Protein AF-A0A7X0PF79-F1 (afdb_monomer_lite)

Organism: NCBI:txid592050

Structure (mmCIF, N/CA/C/O backbone):
data_AF-A0A7X0PF79-F1
#
_entry.id   AF-A0A7X0PF79-F1
#
loop_
_atom_site.group_PDB
_atom_site.id
_atom_site.type_symbol
_atom_site.label_atom_id
_atom_site.label_alt_id
_atom_site.label_comp_id
_atom_site.label_asym_id
_atom_site.label_entity_id
_atom_site.label_seq_id
_atom_site.pdbx_PDB_ins_code
_atom_site.Cartn_x
_atom_site.Cartn_y
_atom_site.Cartn_z
_atom_site.occupancy
_atom_site.B_iso_or_equiv
_atom_site.auth_seq_id
_atom_site.auth_comp_id
_atom_site.auth_asym_id
_atom_site.auth_atom_id
_atom_site.pdbx_PDB_model_num
ATOM 1 N N . MET A 1 1 ? -5.904 10.470 8.481 1.00 74.88 1 MET A N 1
ATOM 2 C CA . MET A 1 1 ? -4.856 9.429 8.494 1.00 74.88 1 MET A CA 1
ATOM 3 C C . MET A 1 1 ? -5.520 8.117 8.879 1.00 74.88 1 MET A C 1
ATOM 5 O O . MET A 1 1 ? -6.224 8.134 9.886 1.00 74.88 1 MET A O 1
ATOM 9 N N . PRO A 1 2 ? -5.367 7.034 8.102 1.00 86.50 2 PRO A N 1
ATOM 10 C CA . PRO A 1 2 ? -5.867 5.713 8.481 1.00 86.50 2 PRO A CA 1
ATOM 11 C C . PRO A 1 2 ? -5.265 5.253 9.819 1.00 86.50 2 PRO A C 1
ATOM 13 O O . PRO A 1 2 ? -4.096 5.528 10.093 1.00 86.50 2 PRO A O 1
ATOM 16 N N . SER A 1 3 ? -6.056 4.579 10.653 1.00 93.25 3 SER A N 1
ATOM 17 C CA . SER A 1 3 ? -5.630 4.027 11.949 1.00 93.25 3 SER A CA 1
ATOM 18 C C . SER A 1 3 ? -5.408 2.513 11.862 1.00 93.25 3 SER A C 1
ATOM 20 O O . SER A 1 3 ? -5.939 1.887 10.946 1.00 93.25 3 SER A O 1
ATOM 22 N N . PRO A 1 4 ? -4.684 1.887 12.810 1.00 97.25 4 PRO A N 1
ATOM 23 C CA . PRO A 1 4 ? -4.600 0.429 12.885 1.00 97.25 4 PRO A CA 1
ATOM 24 C C . PRO A 1 4 ? -5.974 -0.249 12.812 1.00 97.25 4 PRO A C 1
ATOM 26 O O . PRO A 1 4 ? -6.932 0.201 13.441 1.00 97.25 4 PRO A O 1
ATOM 29 N N . GLY A 1 5 ? -6.068 -1.317 12.022 1.00 96.81 5 GLY A N 1
ATOM 30 C CA . GLY A 1 5 ? -7.308 -2.044 11.742 1.00 96.81 5 GLY A CA 1
ATOM 31 C C . GLY A 1 5 ? -8.164 -1.453 10.617 1.00 96.81 5 GLY A C 1
ATOM 32 O O . GLY A 1 5 ? -9.111 -2.103 10.186 1.00 96.81 5 GLY A O 1
ATOM 33 N N . THR A 1 6 ? -7.846 -0.261 10.102 1.00 97.38 6 THR A N 1
ATOM 34 C CA . THR A 1 6 ? -8.545 0.309 8.943 1.00 97.38 6 THR A CA 1
ATOM 35 C C . THR A 1 6 ? -8.159 -0.438 7.664 1.00 97.38 6 THR A C 1
ATOM 37 O O . THR A 1 6 ? -6.973 -0.547 7.341 1.00 97.38 6 THR A O 1
ATOM 40 N N . CYS A 1 7 ? -9.162 -0.909 6.922 1.00 98.19 7 CYS A N 1
ATOM 41 C CA . CYS A 1 7 ? -8.995 -1.402 5.556 1.00 98.19 7 CYS A CA 1
ATOM 42 C C . CYS A 1 7 ? -8.777 -0.224 4.602 1.00 98.19 7 CYS A C 1
ATOM 44 O O . CYS A 1 7 ? -9.472 0.792 4.685 1.00 98.19 7 CYS A O 1
ATOM 46 N N . VAL A 1 8 ? -7.811 -0.349 3.699 1.00 98.44 8 VAL A N 1
ATOM 47 C CA . VAL A 1 8 ? -7.396 0.715 2.782 1.00 98.44 8 VAL A CA 1
ATOM 48 C C . VAL A 1 8 ? -7.155 0.175 1.377 1.00 98.44 8 VAL A C 1
ATOM 50 O O . VAL A 1 8 ? -6.881 -1.010 1.198 1.00 98.44 8 VAL A O 1
ATOM 53 N N . VAL A 1 9 ? -7.214 1.065 0.390 1.00 98.44 9 VAL A N 1
ATOM 54 C CA . VAL A 1 9 ? -6.726 0.846 -0.977 1.00 98.44 9 VAL A CA 1
ATOM 55 C C . VAL A 1 9 ? -5.570 1.803 -1.266 1.00 98.44 9 VAL A C 1
ATOM 57 O O . VAL A 1 9 ? -5.623 2.974 -0.873 1.00 98.44 9 VAL A O 1
ATOM 60 N N . LEU A 1 10 ? -4.534 1.317 -1.954 1.00 98.56 10 LEU A N 1
ATOM 61 C CA . LEU A 1 10 ? -3.437 2.156 -2.439 1.00 98.56 10 LEU A CA 1
ATOM 62 C C . LEU A 1 10 ? -3.865 2.910 -3.702 1.00 98.56 10 LEU A C 1
ATOM 64 O O . LEU A 1 10 ? -4.148 2.293 -4.726 1.00 98.56 10 LEU A O 1
ATOM 68 N N . GLN A 1 11 ? -3.910 4.239 -3.643 1.00 98.50 11 GLN A N 1
ATOM 69 C CA . GLN A 1 11 ? -4.324 5.081 -4.774 1.00 98.50 11 GLN A CA 1
ATOM 70 C C . GLN A 1 11 ? -3.140 5.545 -5.628 1.00 98.50 11 GLN A C 1
ATOM 72 O O . GLN A 1 11 ? -3.265 5.707 -6.840 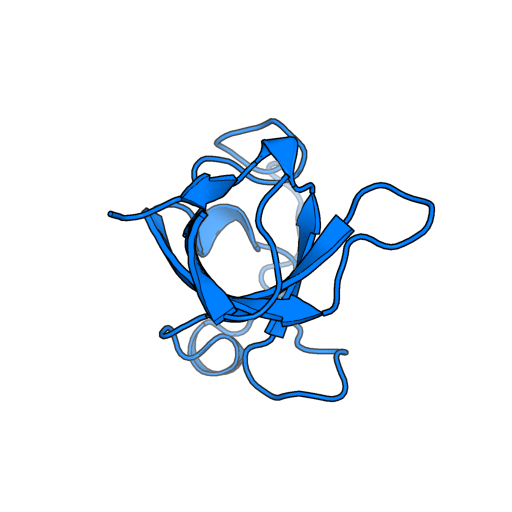1.00 98.50 11 GLN A O 1
ATOM 77 N N . CYS A 1 12 ? -1.993 5.764 -4.996 1.00 98.38 12 CYS A N 1
ATOM 78 C CA . CYS A 1 12 ? -0.734 6.139 -5.629 1.00 98.38 12 CYS A CA 1
ATOM 79 C C . CYS A 1 12 ? 0.433 5.635 -4.768 1.00 98.38 12 CYS A C 1
ATOM 81 O O . CYS A 1 12 ? 0.211 5.064 -3.705 1.00 98.38 12 CYS A O 1
ATOM 83 N N . PHE A 1 13 ? 1.676 5.804 -5.209 1.00 97.81 13 PHE A N 1
ATOM 84 C CA . PHE A 1 13 ? 2.845 5.525 -4.376 1.00 97.81 13 PHE A CA 1
ATOM 85 C C . PHE A 1 13 ? 3.852 6.664 -4.494 1.00 97.81 13 PHE A C 1
ATOM 87 O O . PHE A 1 13 ? 4.233 7.058 -5.595 1.00 97.81 13 PHE A O 1
ATOM 94 N N . ASN A 1 14 ? 4.258 7.216 -3.349 1.00 96.19 14 ASN A N 1
ATOM 95 C CA . ASN A 1 14 ? 5.065 8.435 -3.262 1.00 96.19 14 ASN A CA 1
ATOM 96 C C . ASN A 1 14 ? 4.438 9.604 -4.045 1.00 96.19 14 ASN A C 1
ATOM 98 O O . ASN A 1 14 ? 5.144 10.396 -4.670 1.00 96.19 14 ASN A O 1
ATOM 102 N N . GLY A 1 15 ? 3.106 9.700 -4.013 1.00 97.50 15 GLY A N 1
ATOM 103 C CA . GLY A 1 15 ? 2.346 10.762 -4.676 1.00 97.50 15 GLY A CA 1
ATOM 104 C C . GLY A 1 15 ? 2.172 10.620 -6.194 1.00 97.50 15 GLY A C 1
ATOM 105 O O . GLY A 1 15 ? 1.580 11.512 -6.799 1.00 97.50 15 GLY A O 1
ATOM 106 N N . THR A 1 16 ? 2.636 9.536 -6.827 1.00 97.69 16 THR A N 1
ATOM 107 C CA . THR A 1 16 ? 2.475 9.316 -8.278 1.00 97.69 16 THR A CA 1
ATOM 108 C C . THR A 1 16 ? 1.778 7.994 -8.591 1.00 97.69 16 THR A C 1
ATOM 110 O O . THR A 1 16 ? 1.851 7.033 -7.826 1.00 97.69 16 THR A O 1
ATOM 113 N N . THR A 1 17 ? 1.095 7.926 -9.734 1.00 97.56 17 THR A N 1
ATOM 114 C CA . THR A 1 17 ? 0.457 6.691 -10.229 1.00 97.56 17 THR A CA 1
ATOM 115 C C . THR A 1 17 ? 1.394 5.830 -11.072 1.00 97.56 17 THR A C 1
ATOM 117 O O . THR A 1 17 ? 1.082 4.681 -11.358 1.00 97.56 17 THR A O 1
ATOM 120 N N . GLU A 1 18 ? 2.556 6.365 -11.441 1.00 95.56 18 GLU A N 1
ATOM 121 C CA . GLU A 1 18 ? 3.588 5.672 -12.207 1.00 95.56 18 GLU A CA 1
ATOM 122 C C . GLU A 1 18 ? 4.962 5.938 -11.590 1.00 95.56 18 GLU A C 1
ATOM 124 O O . GLU A 1 18 ? 5.251 7.049 -11.127 1.00 95.56 18 GLU A O 1
ATOM 129 N N . GLY A 1 19 ? 5.801 4.903 -11.576 1.00 93.44 19 GLY A N 1
ATOM 130 C CA . GLY A 1 19 ? 7.183 4.993 -11.121 1.00 93.44 19 GLY A CA 1
ATOM 131 C C . GLY A 1 19 ? 8.146 5.453 -12.220 1.00 93.44 19 GLY A C 1
ATOM 132 O O . GLY A 1 19 ? 7.795 5.446 -13.402 1.00 93.44 19 GLY A O 1
ATOM 133 N N . PRO A 1 20 ? 9.395 5.792 -11.860 1.00 93.19 20 PRO A N 1
ATOM 134 C CA . PRO A 1 20 ? 10.442 6.128 -12.826 1.00 93.19 20 PRO A CA 1
ATOM 135 C C . PRO A 1 20 ? 10.755 4.947 -13.761 1.00 93.19 20 PRO A C 1
ATOM 137 O O . PRO A 1 20 ? 10.565 3.786 -13.391 1.00 93.19 20 PRO A O 1
ATOM 140 N N . GLN A 1 21 ? 11.204 5.236 -14.988 1.00 89.88 21 GLN A N 1
ATOM 141 C CA . GLN A 1 21 ? 11.384 4.223 -16.044 1.00 89.88 21 GLN A CA 1
ATOM 142 C C . GLN A 1 21 ? 12.556 3.261 -15.793 1.00 89.88 21 GLN A C 1
ATOM 144 O O . GLN A 1 21 ? 12.535 2.136 -16.280 1.00 89.88 21 GLN A O 1
ATOM 149 N N . ASP A 1 22 ? 13.566 3.690 -15.044 1.00 92.38 22 ASP A N 1
ATOM 150 C CA . ASP A 1 22 ? 14.828 2.984 -14.799 1.00 92.38 22 ASP A CA 1
ATOM 151 C C . ASP A 1 22 ? 14.870 2.242 -13.452 1.00 92.38 22 ASP A C 1
ATOM 153 O O . ASP A 1 22 ? 15.926 1.776 -13.022 1.00 92.38 22 ASP A O 1
ATOM 157 N N . ARG A 1 23 ? 13.722 2.107 -12.778 1.00 92.81 23 ARG A N 1
ATOM 158 C CA . ARG A 1 23 ? 13.623 1.403 -11.495 1.00 92.81 23 ARG A CA 1
ATOM 159 C C . ARG A 1 23 ? 13.944 -0.086 -11.619 1.00 92.81 23 ARG A C 1
ATOM 161 O O . ARG A 1 23 ? 13.587 -0.741 -12.600 1.00 92.81 23 ARG A O 1
ATOM 168 N N . ALA A 1 24 ? 14.547 -0.643 -10.572 1.00 94.25 24 ALA A N 1
ATOM 169 C CA . ALA A 1 24 ? 14.686 -2.086 -10.451 1.00 94.25 24 ALA A CA 1
ATOM 170 C C . ALA A 1 24 ? 13.293 -2.738 -10.336 1.00 94.25 24 ALA A C 1
ATOM 172 O O . ALA A 1 24 ? 12.432 -2.198 -9.638 1.00 94.25 24 ALA A O 1
ATOM 173 N N . PRO A 1 25 ? 13.056 -3.916 -10.945 1.00 93.94 25 PRO A N 1
ATOM 174 C CA . PRO A 1 25 ? 11.766 -4.604 -10.842 1.00 93.94 25 PRO A CA 1
ATOM 175 C C . PRO A 1 25 ? 11.320 -4.882 -9.400 1.00 93.94 25 PRO A C 1
ATOM 177 O O . PRO A 1 25 ? 10.126 -4.876 -9.118 1.00 93.94 25 PRO A O 1
ATOM 180 N N . SER A 1 26 ? 12.272 -5.090 -8.483 1.00 95.06 26 SER A N 1
ATOM 181 C CA . SER A 1 26 ? 12.004 -5.306 -7.058 1.00 95.06 26 SER A CA 1
ATOM 182 C C . SER A 1 26 ? 11.557 -4.053 -6.308 1.00 95.06 26 SER A C 1
ATOM 184 O O . SER A 1 26 ? 10.966 -4.170 -5.239 1.00 95.06 26 SER A O 1
ATOM 186 N N . ASP A 1 27 ? 11.804 -2.871 -6.870 1.00 94.25 27 ASP A N 1
ATOM 187 C CA . ASP A 1 27 ? 11.417 -1.581 -6.292 1.00 94.25 27 ASP A CA 1
ATOM 188 C C . ASP A 1 27 ? 10.158 -1.007 -6.968 1.00 94.25 27 ASP A C 1
ATOM 190 O O . ASP A 1 27 ? 9.770 0.140 -6.731 1.00 94.25 27 ASP A O 1
ATOM 194 N N . ASP A 1 28 ? 9.495 -1.798 -7.821 1.00 96.00 28 ASP A N 1
ATOM 195 C CA . ASP A 1 28 ? 8.301 -1.395 -8.559 1.00 96.00 28 ASP A CA 1
ATOM 196 C C . ASP A 1 28 ? 7.010 -1.483 -7.724 1.00 96.00 28 ASP A C 1
ATOM 198 O O . ASP A 1 28 ? 6.046 -2.171 -8.072 1.00 96.00 28 ASP A O 1
ATOM 202 N N . TYR A 1 29 ? 6.970 -0.762 -6.605 1.00 96.31 29 TYR A N 1
ATOM 203 C CA . TYR A 1 29 ? 5.816 -0.760 -5.699 1.00 96.31 29 TYR A CA 1
ATOM 204 C C . TYR A 1 29 ? 4.552 -0.129 -6.305 1.00 96.31 29 TYR A C 1
ATOM 206 O O . TYR A 1 29 ? 3.458 -0.347 -5.790 1.00 96.31 29 TYR A O 1
ATOM 214 N N . TRP A 1 30 ? 4.662 0.589 -7.430 1.00 97.44 30 TRP A N 1
ATOM 215 C CA . TRP A 1 30 ? 3.506 1.086 -8.189 1.00 97.44 30 TRP A CA 1
ATOM 216 C C . TRP A 1 30 ? 2.611 -0.043 -8.706 1.00 97.44 30 TRP A C 1
ATOM 218 O O . TRP A 1 30 ? 1.423 0.173 -8.930 1.00 97.44 30 TRP A O 1
ATOM 228 N N . ARG A 1 31 ? 3.135 -1.269 -8.818 1.00 96.56 31 ARG A N 1
ATOM 229 C CA . ARG A 1 31 ? 2.343 -2.462 -9.159 1.00 96.56 31 ARG A CA 1
ATOM 230 C C . ARG A 1 31 ? 1.287 -2.828 -8.114 1.00 96.56 31 ARG A C 1
ATOM 232 O O . ARG A 1 31 ? 0.400 -3.607 -8.433 1.00 96.56 31 ARG A O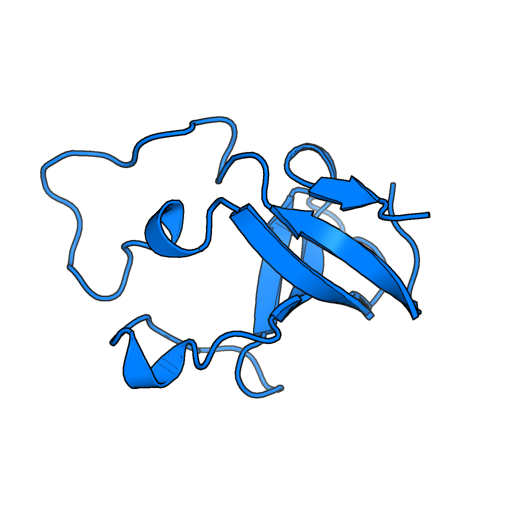 1
ATOM 239 N N . LEU A 1 32 ? 1.378 -2.278 -6.901 1.00 97.50 32 LEU A N 1
ATOM 240 C CA . LEU A 1 32 ? 0.392 -2.465 -5.831 1.00 97.50 32 LEU A CA 1
ATOM 241 C C . LEU A 1 32 ? -0.736 -1.422 -5.868 1.00 97.50 32 LEU A C 1
ATOM 243 O O . LEU A 1 32 ? -1.609 -1.433 -5.002 1.00 97.50 32 LEU A O 1
ATOM 247 N N . ILE A 1 33 ? -0.726 -0.473 -6.811 1.00 98.19 33 ILE A N 1
ATOM 248 C CA . ILE A 1 33 ? -1.808 0.512 -6.926 1.00 98.19 33 ILE A CA 1
ATOM 249 C C . ILE A 1 33 ? -3.112 -0.212 -7.269 1.00 98.19 33 ILE A C 1
ATOM 251 O O . ILE A 1 33 ? -3.172 -1.026 -8.188 1.00 98.19 33 ILE A O 1
ATOM 255 N N . GLY A 1 34 ? -4.164 0.098 -6.514 1.00 97.94 34 GLY A N 1
ATOM 256 C CA . GLY A 1 34 ? -5.447 -0.597 -6.556 1.00 97.94 34 GLY A CA 1
ATOM 257 C C . GLY A 1 34 ? -5.529 -1.810 -5.626 1.00 97.94 34 GLY A C 1
ATOM 258 O O . GLY A 1 34 ? -6.640 -2.249 -5.331 1.00 97.94 34 GLY A O 1
ATOM 259 N N . SER A 1 35 ? -4.405 -2.317 -5.109 1.00 98.06 35 SER A N 1
ATOM 260 C CA . SER A 1 35 ? -4.414 -3.392 -4.116 1.00 98.06 35 SER A CA 1
ATOM 261 C C . SER A 1 35 ? -4.959 -2.897 -2.778 1.00 98.06 35 SER A C 1
ATOM 263 O O . SER A 1 35 ? -4.734 -1.755 -2.354 1.00 98.06 35 SER A O 1
ATOM 265 N N . THR A 1 36 ? -5.668 -3.793 -2.099 1.00 98.44 36 THR A N 1
ATOM 266 C CA . THR A 1 36 ? -6.223 -3.570 -0.767 1.00 98.44 36 THR A CA 1
ATOM 267 C C . THR A 1 36 ? -5.292 -4.092 0.319 1.00 98.44 36 THR A C 1
ATOM 269 O O . THR A 1 36 ? -4.405 -4.918 0.083 1.00 98.44 36 TH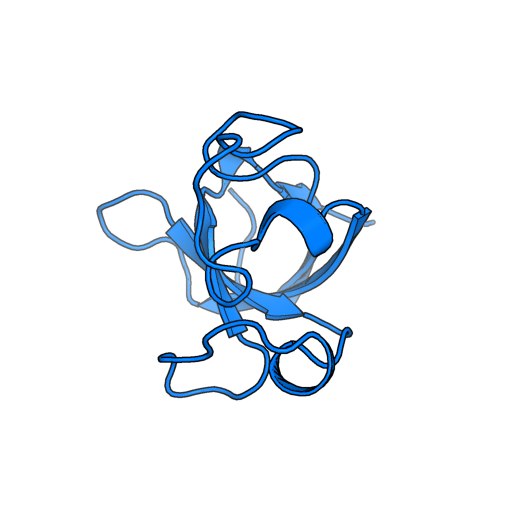R A O 1
ATOM 272 N N . GLY A 1 37 ? -5.474 -3.576 1.530 1.00 97.88 37 GLY A N 1
ATOM 273 C CA . GLY A 1 37 ? -4.755 -4.049 2.700 1.00 97.88 37 GLY A CA 1
ATOM 274 C C . GLY A 1 37 ? -5.314 -3.494 4.000 1.00 97.88 37 GLY A C 1
ATOM 275 O O . GLY A 1 37 ? -6.280 -2.728 4.018 1.00 97.88 37 GLY A O 1
ATOM 276 N N . VAL A 1 38 ? -4.670 -3.865 5.103 1.00 98.19 38 VAL A N 1
ATOM 277 C CA . VAL A 1 38 ? -5.012 -3.405 6.452 1.00 98.19 38 VAL A CA 1
ATOM 278 C C . VAL A 1 38 ? -3.842 -2.657 7.076 1.00 98.19 38 VAL A C 1
ATOM 280 O O . VAL A 1 38 ? -2.686 -3.084 7.001 1.00 98.19 38 VAL A O 1
ATOM 283 N N . VAL A 1 39 ? -4.141 -1.531 7.716 1.00 98.00 39 VAL A N 1
ATOM 284 C CA . VAL A 1 39 ? -3.158 -0.768 8.490 1.00 98.00 39 VAL A CA 1
ATOM 285 C C . VAL A 1 39 ? -2.833 -1.538 9.770 1.00 98.00 39 VAL A C 1
ATOM 287 O O . VAL A 1 39 ? -3.729 -1.867 10.547 1.00 98.00 39 VAL A O 1
ATOM 290 N N . LEU A 1 40 ? -1.555 -1.824 10.000 1.00 97.31 40 LEU A N 1
ATOM 291 C CA . LEU A 1 40 ? -1.071 -2.556 11.172 1.00 97.31 40 LEU A CA 1
ATOM 292 C C . LEU A 1 40 ? -0.586 -1.628 12.285 1.00 97.31 40 LEU A C 1
ATOM 294 O O . LEU A 1 40 ? -0.851 -1.879 13.457 1.00 97.31 40 LEU A O 1
ATOM 298 N N . GLU A 1 41 ? 0.104 -0.550 11.918 1.00 96.06 41 GLU A N 1
ATOM 299 C CA . GLU A 1 41 ? 0.743 0.371 12.861 1.00 96.06 41 GLU A CA 1
ATOM 300 C C . GLU A 1 41 ? 0.341 1.824 12.577 1.00 96.06 41 GLU A C 1
ATOM 302 O O . GLU A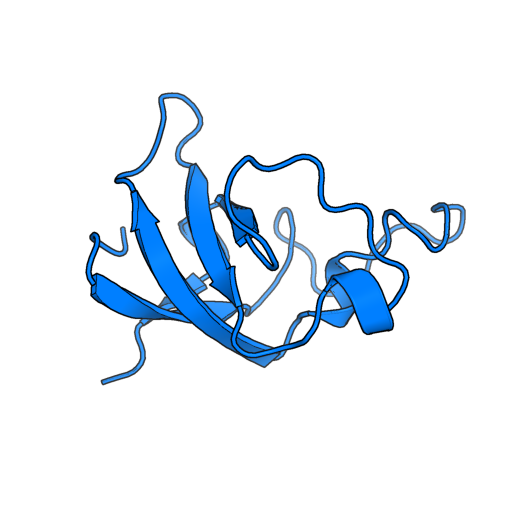 1 41 ? 0.046 2.171 11.427 1.00 96.06 41 GLU A O 1
ATOM 307 N N . PRO A 1 42 ? 0.313 2.691 13.608 1.00 95.00 42 PRO A N 1
ATOM 308 C CA . PRO A 1 42 ? 0.064 4.115 13.419 1.00 95.00 42 PRO A CA 1
ATOM 309 C C . PRO A 1 42 ? 1.164 4.772 12.575 1.00 95.00 42 PRO A C 1
ATOM 311 O O . PRO A 1 42 ? 2.235 4.210 12.352 1.00 95.00 42 PRO A O 1
ATOM 314 N N . ALA A 1 43 ? 0.902 5.998 12.118 1.00 95.50 43 ALA A N 1
ATOM 315 C CA . ALA A 1 43 ? 1.864 6.732 11.308 1.00 95.50 43 ALA A CA 1
ATOM 316 C C . ALA A 1 43 ? 3.158 7.016 12.093 1.00 95.50 43 ALA A C 1
ATOM 318 O O . ALA A 1 43 ? 3.116 7.503 13.224 1.00 95.50 43 ALA A O 1
ATOM 319 N N . ASN A 1 44 ? 4.307 6.751 11.473 1.00 94.38 44 ASN A N 1
ATOM 320 C CA . ASN A 1 44 ? 5.615 7.117 12.007 1.00 94.38 44 ASN A CA 1
ATOM 321 C C . ASN A 1 44 ? 5.886 8.632 11.853 1.00 94.38 44 ASN A C 1
ATOM 323 O O . ASN A 1 44 ? 5.072 9.379 11.308 1.00 94.38 44 ASN A O 1
ATOM 327 N N . ALA A 1 45 ? 7.063 9.099 12.285 1.00 95.75 45 ALA A N 1
ATOM 328 C CA . ALA A 1 45 ? 7.452 10.515 12.201 1.00 95.75 45 ALA A CA 1
ATOM 329 C C . ALA A 1 45 ? 7.483 11.090 10.765 1.00 95.75 45 ALA A C 1
ATOM 331 O O . ALA A 1 45 ? 7.493 12.305 10.593 1.00 95.75 45 ALA A O 1
ATOM 332 N N . GLN A 1 46 ? 7.488 10.233 9.739 1.00 94.75 46 GLN A N 1
ATOM 333 C CA . GLN A 1 46 ? 7.442 10.612 8.322 1.00 94.75 46 GLN A CA 1
ATOM 334 C C . GLN A 1 46 ? 6.011 10.573 7.755 1.00 94.75 46 GLN A C 1
ATOM 336 O O . GLN A 1 46 ? 5.825 10.707 6.548 1.00 94.75 46 GLN A O 1
ATOM 341 N N . GLY A 1 47 ? 4.995 10.346 8.594 1.00 95.62 47 GLY A N 1
ATOM 342 C CA . GLY A 1 47 ? 3.601 10.243 8.162 1.00 95.62 47 GLY A CA 1
ATOM 343 C C . GLY A 1 47 ? 3.277 8.949 7.409 1.00 95.62 47 GLY A C 1
ATOM 344 O O . GLY A 1 47 ? 2.259 8.891 6.716 1.00 95.62 47 GLY A O 1
ATOM 345 N N . ARG A 1 48 ? 4.125 7.917 7.519 1.00 96.75 48 ARG A N 1
ATOM 346 C CA . ARG A 1 48 ? 3.908 6.614 6.877 1.00 96.75 48 ARG A CA 1
ATOM 347 C C . ARG A 1 48 ? 3.322 5.608 7.851 1.00 96.75 48 ARG A C 1
ATOM 349 O O . ARG A 1 48 ? 3.805 5.499 8.974 1.00 96.75 48 ARG A O 1
ATOM 356 N N . VAL A 1 49 ? 2.324 4.862 7.403 1.00 96.81 49 VAL A N 1
ATOM 357 C CA . VAL A 1 49 ? 1.704 3.755 8.141 1.00 96.81 49 VAL A CA 1
ATOM 358 C C . VAL A 1 49 ? 2.212 2.423 7.597 1.00 96.81 49 VAL A C 1
ATOM 360 O O . VAL A 1 49 ? 2.505 2.313 6.404 1.00 96.81 49 VAL A O 1
ATOM 363 N N . LEU A 1 50 ? 2.312 1.406 8.453 1.00 96.88 50 LEU A N 1
ATOM 364 C CA . LEU A 1 50 ? 2.601 0.047 7.998 1.00 96.88 50 LEU A CA 1
ATOM 365 C C . LEU A 1 50 ? 1.303 -0.583 7.491 1.00 96.88 50 LEU A C 1
ATOM 367 O O . LEU A 1 50 ? 0.372 -0.779 8.271 1.00 96.88 50 LEU A O 1
ATOM 371 N N . VAL A 1 51 ? 1.237 -0.899 6.201 1.00 97.56 51 VAL A N 1
ATOM 372 C CA . VAL A 1 51 ? 0.088 -1.576 5.583 1.00 97.56 51 VAL A CA 1
ATOM 373 C C . VAL A 1 51 ? 0.502 -2.988 5.228 1.00 97.56 51 VAL A C 1
ATOM 375 O O . VAL A 1 51 ? 1.526 -3.156 4.574 1.00 97.56 51 VAL A O 1
ATOM 378 N N . ARG A 1 52 ? -0.287 -3.989 5.626 1.00 97.69 52 ARG A N 1
ATOM 379 C CA . ARG A 1 52 ? -0.185 -5.350 5.087 1.00 97.69 52 ARG A CA 1
ATOM 380 C C . ARG A 1 52 ? -1.177 -5.497 3.946 1.00 97.69 52 ARG A C 1
ATOM 382 O O . ARG A 1 52 ? -2.381 -5.412 4.184 1.00 97.69 52 ARG A O 1
ATOM 389 N N . PHE A 1 53 ? -0.660 -5.710 2.746 1.00 97.69 53 PHE A N 1
ATOM 390 C CA . PHE A 1 53 ? -1.457 -5.932 1.550 1.00 97.69 53 PHE A CA 1
ATOM 391 C C . PHE A 1 53 ? -2.040 -7.345 1.532 1.00 97.69 53 PHE A C 1
ATOM 393 O O . PHE A 1 53 ? -1.441 -8.281 2.067 1.00 97.69 53 PHE A O 1
ATOM 400 N N . ASP A 1 54 ? -3.211 -7.478 0.912 1.00 96.88 54 ASP A N 1
ATOM 401 C CA . ASP A 1 54 ? -3.829 -8.780 0.637 1.00 96.88 54 ASP A CA 1
ATOM 402 C C . ASP A 1 54 ? -3.084 -9.524 -0.486 1.00 96.88 54 ASP A C 1
ATOM 404 O O . ASP A 1 54 ? -3.094 -10.752 -0.545 1.00 96.88 54 ASP A O 1
ATOM 408 N N . GLU A 1 55 ? -2.401 -8.766 -1.346 1.00 95.06 55 GLU A N 1
ATOM 409 C CA . GLU A 1 55 ? -1.548 -9.264 -2.420 1.00 95.06 55 GLU A CA 1
ATOM 410 C C . GLU A 1 55 ? -0.269 -9.926 -1.878 1.00 95.06 55 GLU A C 1
ATOM 412 O O . GLU A 1 55 ? 0.335 -9.465 -0.901 1.00 95.06 55 GLU A O 1
ATOM 417 N N . ASP A 1 56 ? 0.200 -10.975 -2.558 1.00 94.12 56 ASP A N 1
ATOM 418 C CA . ASP A 1 56 ? 1.502 -11.576 -2.270 1.00 94.12 56 ASP A CA 1
ATOM 419 C C . ASP A 1 56 ? 2.623 -10.722 -2.883 1.00 94.12 56 ASP A C 1
ATOM 421 O O . ASP A 1 56 ? 3.029 -10.879 -4.038 1.00 94.12 56 ASP A O 1
ATOM 425 N N . VAL A 1 57 ? 3.126 -9.786 -2.076 1.00 93.44 57 VAL A N 1
ATOM 426 C CA . VAL A 1 57 ? 4.203 -8.855 -2.443 1.00 93.44 57 VAL A CA 1
ATOM 427 C C . VAL A 1 57 ? 5.454 -9.614 -2.900 1.00 93.44 57 VAL A C 1
ATOM 429 O O . VAL A 1 57 ? 6.110 -9.198 -3.859 1.00 93.44 57 VAL A O 1
ATOM 432 N N . ALA A 1 58 ? 5.766 -10.746 -2.263 1.00 89.94 58 ALA A N 1
ATOM 433 C CA . ALA A 1 58 ? 6.922 -11.558 -2.625 1.00 89.94 58 ALA A CA 1
ATOM 434 C C . ALA A 1 58 ? 6.720 -12.264 -3.974 1.00 89.94 58 ALA A C 1
ATOM 436 O O . ALA A 1 58 ? 7.647 -12.297 -4.787 1.00 89.94 58 ALA A O 1
ATOM 437 N N . ALA A 1 59 ? 5.514 -12.764 -4.262 1.00 92.56 59 ALA A N 1
ATOM 438 C CA . ALA A 1 59 ? 5.185 -13.357 -5.562 1.00 92.56 59 ALA A CA 1
ATOM 439 C C . ALA A 1 59 ? 5.237 -12.339 -6.715 1.00 92.56 59 ALA A C 1
ATOM 441 O O . ALA A 1 59 ? 5.535 -12.707 -7.853 1.00 92.56 59 ALA A O 1
ATOM 442 N N . LEU A 1 60 ? 5.020 -11.050 -6.432 1.00 92.81 60 LEU A N 1
ATOM 443 C CA . LEU A 1 60 ? 5.237 -9.972 -7.403 1.00 92.81 60 LEU A CA 1
ATOM 444 C C . LEU A 1 60 ? 6.724 -9.669 -7.655 1.00 92.81 60 LEU A C 1
ATOM 446 O O . LEU A 1 60 ? 7.033 -8.895 -8.565 1.00 92.81 60 LEU A O 1
ATOM 450 N N . GLY A 1 61 ? 7.638 -10.2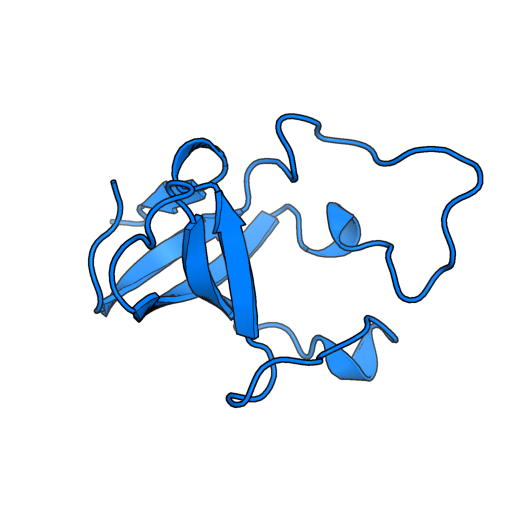78 -6.894 1.00 93.62 61 GLY A N 1
ATOM 451 C CA . GLY A 1 61 ? 9.078 -10.029 -6.958 1.00 93.62 61 GLY A CA 1
ATOM 452 C C . GLY A 1 61 ? 9.497 -8.712 -6.307 1.00 93.62 61 GLY A C 1
ATOM 453 O O . GLY A 1 61 ? 10.619 -8.264 -6.536 1.00 93.62 61 GLY A O 1
ATOM 454 N N . LEU A 1 62 ? 8.608 -8.084 -5.530 1.00 94.00 62 LEU A N 1
ATOM 455 C CA . LEU A 1 62 ? 8.877 -6.827 -4.841 1.00 94.00 62 LEU A CA 1
ATOM 456 C C . LEU A 1 62 ? 9.679 -7.076 -3.564 1.00 94.00 62 LEU A C 1
ATOM 458 O O . LEU A 1 62 ? 9.495 -8.082 -2.872 1.00 94.00 62 LEU A O 1
ATOM 462 N N . ALA A 1 63 ? 10.567 -6.146 -3.231 1.00 91.50 63 ALA A N 1
ATOM 463 C CA . ALA A 1 63 ? 11.370 -6.250 -2.028 1.00 91.50 63 ALA A CA 1
ATOM 464 C C . ALA A 1 63 ? 10.498 -6.044 -0.776 1.00 91.50 63 ALA A C 1
ATOM 466 O O . ALA A 1 63 ? 9.871 -5.008 -0.567 1.00 91.50 63 ALA A O 1
ATOM 467 N N . GLY A 1 64 ? 10.470 -7.058 0.087 1.00 83.50 64 GLY A N 1
ATOM 468 C CA . GLY A 1 64 ? 9.825 -7.008 1.395 1.00 83.50 64 GLY A CA 1
ATOM 469 C C . GLY A 1 64 ? 10.874 -7.002 2.498 1.00 83.50 64 GLY A C 1
ATOM 470 O O . GLY A 1 64 ? 11.260 -8.059 2.982 1.00 83.50 64 GLY A O 1
ATOM 471 N N . HIS A 1 65 ? 11.349 -5.823 2.902 1.00 79.38 65 HIS A N 1
ATOM 472 C CA . HIS A 1 65 ? 12.306 -5.693 4.016 1.00 79.38 65 HIS A CA 1
ATOM 473 C C . HIS A 1 65 ? 11.633 -5.537 5.388 1.00 79.38 65 HIS A C 1
ATOM 475 O O . HIS A 1 65 ? 12.315 -5.355 6.395 1.00 79.38 65 HIS A O 1
ATOM 481 N N . ASN A 1 66 ? 10.300 -5.573 5.438 1.00 83.19 66 ASN A N 1
ATOM 482 C CA . ASN A 1 66 ? 9.553 -5.307 6.661 1.00 83.19 66 ASN A CA 1
ATOM 483 C C . ASN A 1 66 ? 9.404 -6.572 7.523 1.00 83.19 66 ASN A C 1
ATOM 485 O O . ASN A 1 66 ? 9.312 -7.673 6.978 1.00 83.19 66 ASN A O 1
ATOM 489 N N . PRO A 1 67 ? 9.331 -6.436 8.863 1.00 81.88 67 PRO A N 1
ATOM 490 C CA . PRO A 1 67 ? 9.217 -7.580 9.774 1.00 81.88 67 PRO A CA 1
ATOM 491 C C . PRO A 1 67 ? 7.967 -8.436 9.543 1.00 81.88 67 PRO A C 1
ATOM 493 O O . PRO A 1 67 ? 7.955 -9.620 9.873 1.00 81.88 67 PRO A O 1
ATOM 496 N N . VAL A 1 68 ? 6.908 -7.832 8.996 1.00 92.69 68 VAL A N 1
ATOM 497 C CA . VAL A 1 68 ? 5.659 -8.515 8.668 1.00 92.69 68 VAL A CA 1
ATOM 498 C C . VAL A 1 68 ? 5.640 -8.825 7.164 1.00 92.69 68 VAL A C 1
ATOM 500 O O . VAL A 1 68 ? 5.799 -7.902 6.358 1.00 92.69 68 VAL A O 1
ATOM 503 N N . PRO A 1 69 ? 5.417 -10.088 6.756 1.00 93.69 69 PRO A N 1
ATOM 504 C CA . PRO A 1 69 ? 5.255 -10.440 5.348 1.00 93.69 69 PRO A CA 1
ATOM 505 C C . PRO A 1 69 ? 4.164 -9.611 4.667 1.00 93.69 69 PRO A C 1
ATOM 507 O O . PRO A 1 69 ? 3.163 -9.255 5.294 1.00 93.69 69 PRO A O 1
ATOM 510 N N . ASN A 1 70 ? 4.365 -9.314 3.383 1.00 95.25 70 ASN A N 1
ATOM 511 C CA . ASN A 1 70 ? 3.446 -8.527 2.552 1.00 95.25 70 ASN A CA 1
ATOM 512 C C . ASN A 1 70 ? 3.118 -7.138 3.114 1.00 95.25 70 ASN A C 1
ATOM 514 O O . ASN A 1 70 ? 2.084 -6.561 2.783 1.00 95.25 70 ASN A O 1
ATOM 518 N N . SER A 1 71 ? 3.985 -6.592 3.972 1.00 96.31 71 SER A N 1
ATOM 519 C CA . SER A 1 71 ? 3.804 -5.252 4.517 1.00 96.31 71 SER A CA 1
ATOM 520 C C . SER A 1 71 ? 4.799 -4.247 3.959 1.00 96.31 71 SER A C 1
ATOM 522 O O . SER A 1 71 ? 5.946 -4.598 3.676 1.00 96.31 71 SER A O 1
ATOM 524 N N . LEU A 1 72 ? 4.355 -2.997 3.801 1.00 95.88 72 LEU A N 1
ATOM 525 C CA . LEU A 1 72 ? 5.158 -1.856 3.358 1.00 95.88 72 LEU A CA 1
ATOM 526 C C . LEU A 1 72 ? 4.776 -0.585 4.126 1.00 95.88 72 LEU A C 1
ATOM 528 O O . LEU A 1 72 ? 3.628 -0.405 4.536 1.00 95.88 72 LEU A O 1
ATOM 532 N N . LEU A 1 73 ? 5.748 0.315 4.294 1.00 95.94 73 LEU A N 1
ATOM 533 C CA . LEU A 1 73 ? 5.515 1.658 4.824 1.00 95.94 73 LEU A CA 1
ATOM 534 C C . LEU A 1 73 ? 4.985 2.577 3.721 1.00 95.94 73 LEU A C 1
ATOM 536 O O . LEU A 1 73 ? 5.732 3.034 2.849 1.00 95.94 73 LEU A O 1
ATOM 540 N N . ILE A 1 74 ? 3.702 2.905 3.805 1.00 97.12 74 ILE A N 1
ATOM 541 C CA . ILE A 1 74 ? 2.997 3.712 2.812 1.00 97.12 74 ILE A CA 1
ATOM 542 C C . ILE A 1 74 ? 2.694 5.089 3.392 1.00 97.12 74 ILE A C 1
ATOM 544 O O . ILE A 1 74 ? 2.292 5.207 4.550 1.00 97.12 74 ILE A O 1
ATOM 548 N N . ALA A 1 75 ? 2.892 6.142 2.597 1.00 97.44 75 ALA A N 1
ATOM 549 C CA . ALA A 1 75 ? 2.467 7.478 2.988 1.00 97.44 75 ALA A CA 1
ATOM 550 C C . ALA A 1 75 ? 0.949 7.485 3.186 1.00 97.44 75 ALA A C 1
ATOM 552 O O . ALA A 1 75 ? 0.194 7.064 2.316 1.00 97.44 75 ALA A O 1
ATOM 553 N N . ALA A 1 76 ? 0.481 7.963 4.336 1.00 97.31 76 ALA A N 1
ATOM 554 C CA . ALA A 1 76 ? -0.946 7.937 4.639 1.00 97.31 76 ALA A CA 1
ATOM 555 C C . ALA A 1 76 ? -1.795 8.792 3.674 1.00 97.31 76 ALA A C 1
ATOM 557 O O . ALA A 1 76 ? -3.002 8.580 3.593 1.00 97.31 76 ALA A O 1
ATOM 558 N N . SER A 1 77 ? -1.176 9.735 2.951 1.00 97.31 77 SER A N 1
ATOM 559 C CA . SER A 1 77 ? -1.782 10.512 1.859 1.00 97.31 77 SER A CA 1
ATOM 560 C C . SER A 1 77 ? -2.104 9.693 0.613 1.00 97.31 77 SER A C 1
ATOM 562 O O . SER A 1 77 ? -2.927 10.120 -0.188 1.00 97.31 77 SER A O 1
ATOM 564 N N . ASP A 1 78 ? -1.454 8.544 0.450 1.00 98.31 78 ASP A N 1
ATOM 565 C CA . ASP A 1 78 ? -1.524 7.722 -0.757 1.00 98.31 78 ASP A CA 1
ATOM 566 C C . ASP A 1 78 ? -2.603 6.626 -0.633 1.00 98.31 78 ASP A C 1
ATOM 568 O O . ASP A 1 78 ? -2.790 5.802 -1.530 1.00 98.31 78 ASP A O 1
ATOM 572 N N . LEU A 1 79 ? -3.310 6.604 0.502 1.00 98.12 79 LEU A N 1
ATOM 573 C CA . LEU A 1 79 ? -4.293 5.597 0.881 1.00 98.12 79 LEU A CA 1
ATOM 574 C C . LEU A 1 79 ? -5.692 6.206 0.987 1.00 98.12 79 LEU A C 1
ATOM 576 O O . LEU A 1 79 ? -5.877 7.263 1.595 1.00 98.12 79 LEU A O 1
ATOM 580 N N . ALA A 1 80 ? -6.695 5.461 0.528 1.00 97.75 80 ALA A N 1
ATOM 581 C CA . ALA A 1 80 ? -8.097 5.720 0.848 1.00 97.75 80 ALA A CA 1
ATOM 582 C C . ALA A 1 80 ? -8.652 4.613 1.745 1.00 97.75 80 ALA A C 1
ATOM 584 O O . ALA A 1 80 ? -8.408 3.434 1.503 1.00 97.75 80 ALA A O 1
ATOM 585 N N . ALA A 1 81 ? -9.404 4.992 2.781 1.00 96.25 81 ALA A N 1
ATOM 586 C CA . ALA A 1 81 ? -10.107 4.033 3.627 1.00 96.25 81 ALA A CA 1
ATOM 587 C C . ALA A 1 81 ? -11.269 3.392 2.856 1.00 96.25 81 ALA A C 1
ATOM 589 O O . ALA A 1 81 ? -11.999 4.084 2.144 1.00 96.25 81 ALA A O 1
ATOM 590 N N . ILE A 1 82 ? -11.442 2.085 3.027 1.00 93.62 82 ILE A N 1
ATOM 591 C CA . ILE A 1 82 ? -12.565 1.322 2.483 1.00 93.62 82 ILE A CA 1
ATOM 592 C C . ILE A 1 82 ? -13.590 1.184 3.611 1.00 93.62 82 ILE A C 1
ATOM 594 O O . ILE A 1 82 ? -13.262 0.665 4.679 1.00 93.62 82 ILE A O 1
ATOM 598 N N . THR A 1 83 ? -14.794 1.705 3.390 1.00 73.31 83 THR A N 1
ATOM 599 C CA . THR A 1 83 ? -15.951 1.558 4.290 1.00 73.31 83 THR A CA 1
ATOM 600 C C . THR A 1 83 ? -16.714 0.276 4.032 1.00 73.31 83 THR A C 1
ATOM 602 O O . THR A 1 83 ? -16.893 -0.037 2.833 1.00 73.31 83 THR A O 1
#

Radius of gyration: 11.81 Å; chains: 1; bounding box: 31×24×30 Å

pLDDT: mean 94.63, std 4.95, range [73.31, 98.56]

Sequence (83 aa):
MPSPGTCVVLQCFNGTTEGPQDRAPSDDYWRLIGSTGVVLEPANAQGRVLVRFDEDVAALGLAGHNPVPNSLLIAASDLAAIT

Foldseek 3Di:
DDAFFFKKAFQPAPPHLADDPPDDQQQRCSVRHRFIWGFHHA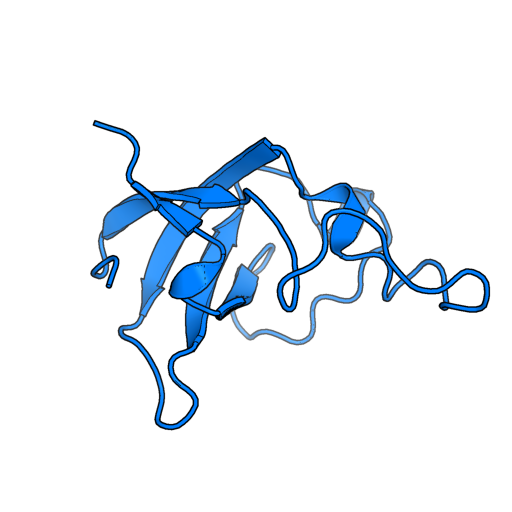QDPVQWTKTQTPDQSVVSVHDDPDPDGNIDTGRPVRIDTDD

Secondary structure (DSSP, 8-state):
-PPTT-EEEE--BTTBSS--TT--GGG-GGGGTT-EEEEEE---TTSEEEEEESS-TTTTT----SSSTTEEEEEGGGEEE--